Protein AF-A0A815HSE8-F1 (afdb_monomer)

Structure (mmCIF, N/CA/C/O backbone):
data_AF-A0A815HSE8-F1
#
_entry.id   AF-A0A815HSE8-F1
#
loop_
_atom_site.group_PDB
_atom_site.id
_atom_site.type_symbol
_atom_site.label_atom_id
_atom_site.label_alt_id
_atom_site.label_comp_id
_atom_site.label_asym_id
_atom_site.label_entity_id
_atom_site.label_seq_id
_atom_site.pdbx_PDB_ins_code
_atom_site.Cartn_x
_atom_site.Cartn_y
_atom_site.Cartn_z
_atom_site.occupancy
_atom_site.B_iso_or_equiv
_atom_site.auth_seq_id
_atom_site.auth_comp_id
_atom_site.auth_asym_id
_atom_site.auth_atom_id
_atom_site.pdbx_PDB_model_num
ATOM 1 N N . MET A 1 1 ? -22.903 -30.577 13.388 1.00 44.47 1 MET A N 1
ATOM 2 C CA . MET A 1 1 ? -21.849 -29.543 13.354 1.00 44.47 1 MET A CA 1
ATOM 3 C C . MET A 1 1 ? -22.149 -28.567 14.474 1.00 44.47 1 MET A C 1
ATOM 5 O O . MET A 1 1 ? -23.191 -27.925 14.421 1.00 44.47 1 MET A O 1
ATOM 9 N N . GLU A 1 2 ? -21.320 -28.517 15.514 1.00 67.19 2 GLU A N 1
ATOM 10 C CA . GLU A 1 2 ? -21.448 -27.490 16.552 1.00 67.19 2 GLU A CA 1
ATOM 11 C C . GLU A 1 2 ? -20.940 -26.155 16.005 1.00 67.19 2 GLU A C 1
ATOM 13 O O . GLU A 1 2 ? -19.871 -26.079 15.402 1.00 67.19 2 GLU A O 1
ATOM 18 N N . LYS A 1 3 ? -21.744 -25.104 16.167 1.00 68.94 3 LYS A N 1
ATOM 19 C CA . LYS A 1 3 ? -21.399 -23.747 15.745 1.00 68.94 3 LYS A CA 1
ATOM 20 C C . LYS A 1 3 ? -20.368 -23.193 16.728 1.00 68.94 3 LYS A C 1
ATOM 22 O O . LYS A 1 3 ? -20.714 -22.908 17.873 1.00 68.94 3 LYS A O 1
ATOM 27 N N . SER A 1 4 ? -19.126 -23.007 16.289 1.00 71.38 4 SER A N 1
ATOM 28 C CA . SER A 1 4 ? -18.169 -22.181 17.025 1.00 71.38 4 SER A CA 1
ATOM 29 C C . SER A 1 4 ? -18.653 -20.731 16.979 1.00 71.38 4 SER A C 1
ATOM 31 O O . SER A 1 4 ? -18.808 -20.161 15.898 1.00 71.38 4 SER A O 1
ATOM 33 N N . MET A 1 5 ? -18.938 -20.147 18.140 1.00 67.75 5 MET A N 1
ATOM 34 C CA . MET A 1 5 ? -19.272 -18.730 18.265 1.00 67.75 5 MET A CA 1
ATOM 35 C C . MET A 1 5 ? -18.094 -18.004 18.903 1.00 67.75 5 MET A C 1
ATOM 37 O O . MET A 1 5 ? -17.683 -18.368 20.005 1.00 67.75 5 MET A O 1
ATOM 41 N N . GLU A 1 6 ? -17.580 -16.973 18.236 1.00 77.50 6 GLU A N 1
ATOM 42 C CA . GLU A 1 6 ? -16.668 -16.019 18.865 1.00 77.50 6 GLU A CA 1
ATOM 43 C C . GLU A 1 6 ? -17.405 -15.302 19.998 1.00 77.50 6 GLU A C 1
ATOM 45 O O . GLU A 1 6 ? -18.499 -14.761 19.818 1.00 77.50 6 GLU A O 1
ATOM 50 N N . ARG A 1 7 ? -16.825 -15.343 21.197 1.00 76.75 7 ARG A N 1
ATOM 51 C CA . ARG A 1 7 ? -17.361 -14.688 22.390 1.00 76.75 7 ARG A CA 1
ATOM 52 C C . ARG A 1 7 ? -16.254 -13.864 23.030 1.00 76.75 7 ARG A C 1
ATOM 54 O O . ARG A 1 7 ? -15.146 -14.360 23.213 1.00 76.75 7 ARG A O 1
ATOM 61 N N . TRP A 1 8 ? -16.574 -12.622 23.376 1.00 78.12 8 TRP A N 1
ATOM 62 C CA . TRP A 1 8 ? -15.703 -11.750 24.159 1.00 78.12 8 TRP A CA 1
ATOM 63 C C . TRP A 1 8 ? -15.833 -12.066 25.649 1.00 78.12 8 TRP A C 1
ATOM 65 O O . TRP A 1 8 ? -16.892 -12.500 26.107 1.00 78.12 8 TRP A O 1
ATOM 75 N N . TRP A 1 9 ? -14.766 -11.832 26.411 1.00 84.50 9 TRP A N 1
ATOM 76 C CA . TRP A 1 9 ? -14.842 -11.861 27.871 1.00 84.50 9 TRP A CA 1
ATOM 77 C C . TRP A 1 9 ? -15.739 -10.725 28.373 1.00 84.50 9 TRP A C 1
ATOM 79 O O . TRP A 1 9 ? -15.701 -9.618 27.841 1.00 84.50 9 TRP A O 1
ATOM 89 N N . GLU A 1 10 ? -16.569 -11.001 29.383 1.00 80.75 10 GLU A N 1
ATOM 90 C CA . GLU A 1 10 ? -17.503 -10.003 29.918 1.00 80.75 10 GLU A CA 1
ATOM 91 C C . GLU A 1 10 ? -16.802 -8.974 30.810 1.00 80.75 10 GLU A C 1
ATOM 93 O O . GLU A 1 10 ? -17.147 -7.799 30.765 1.00 80.75 10 GLU A O 1
ATOM 98 N N . ASN A 1 11 ? -15.827 -9.395 31.612 1.00 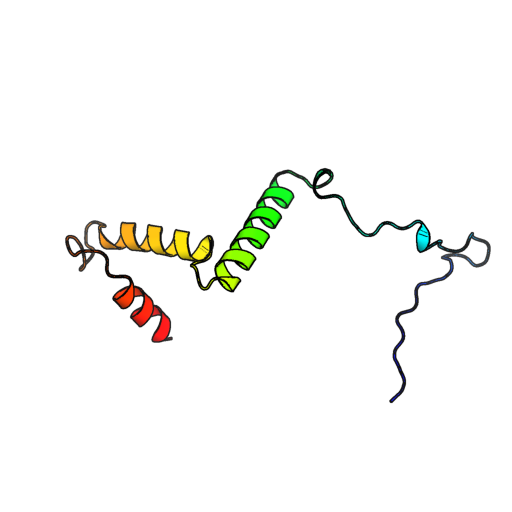84.00 11 ASN A N 1
ATOM 99 C CA . ASN A 1 11 ? -14.997 -8.574 32.493 1.00 84.00 11 ASN A CA 1
ATOM 100 C C . ASN A 1 11 ? -13.708 -9.339 32.840 1.00 84.00 11 ASN A C 1
ATOM 102 O O . ASN A 1 11 ? -13.654 -10.561 32.698 1.00 84.00 11 ASN A O 1
ATOM 106 N N . PHE A 1 12 ? -12.657 -8.623 33.256 1.00 81.56 12 PHE A N 1
ATOM 107 C CA . PHE A 1 12 ? -11.393 -9.254 33.650 1.00 81.56 12 PHE A CA 1
ATOM 108 C C . PHE A 1 12 ? -11.478 -9.833 35.070 1.00 81.56 12 PHE A C 1
ATOM 110 O O . PHE A 1 12 ? -11.104 -10.982 35.294 1.00 81.56 12 PHE A O 1
ATOM 117 N N . LEU A 1 13 ? -12.042 -9.070 36.016 1.00 86.25 13 LEU A N 1
ATOM 118 C CA . LEU A 1 13 ? -12.368 -9.531 37.369 1.00 86.25 13 LEU A CA 1
ATOM 119 C C . LEU A 1 13 ? -13.884 -9.575 37.594 1.00 86.25 13 LEU A C 1
ATOM 121 O O . LEU A 1 13 ? -14.621 -8.725 37.102 1.00 86.25 13 LEU A O 1
ATOM 125 N N . ILE A 1 14 ? -14.344 -10.515 38.427 1.00 84.00 14 ILE A N 1
ATOM 126 C CA . ILE A 1 14 ? -15.773 -10.755 38.724 1.00 84.00 14 ILE A CA 1
ATOM 127 C C . ILE A 1 14 ? -16.487 -9.491 39.240 1.00 84.00 14 ILE A C 1
ATOM 129 O O . ILE A 1 14 ? -17.658 -9.278 38.931 1.00 84.00 14 ILE A O 1
ATOM 133 N N . ASN A 1 15 ? -15.779 -8.636 39.984 1.00 85.75 15 ASN A N 1
ATOM 134 C CA . ASN A 1 15 ? -16.334 -7.432 40.613 1.00 85.75 15 ASN A CA 1
ATOM 135 C C . ASN A 1 15 ? -16.170 -6.150 39.773 1.00 85.75 15 ASN A C 1
ATOM 137 O O . ASN A 1 15 ? -16.520 -5.065 40.237 1.00 85.75 15 ASN A O 1
ATOM 141 N N . GLU A 1 16 ? -15.630 -6.241 38.557 1.00 82.00 16 GLU A N 1
ATOM 142 C CA . GLU A 1 16 ? -15.442 -5.087 37.674 1.00 82.00 16 GLU A CA 1
ATOM 143 C C . GLU A 1 16 ? -16.609 -4.897 36.702 1.00 82.00 16 GLU A C 1
ATOM 145 O O . GLU A 1 16 ? -17.390 -5.810 36.418 1.00 82.00 16 GLU A O 1
ATOM 150 N N . LYS A 1 17 ? -16.721 -3.674 36.168 1.00 82.62 17 LYS A N 1
ATOM 151 C CA . LYS A 1 17 ? -17.737 -3.323 35.170 1.00 82.62 17 LYS A CA 1
ATOM 152 C C . LYS A 1 17 ? -17.569 -4.175 33.911 1.00 82.62 17 LYS A C 1
ATOM 154 O O . LYS A 1 17 ? -16.453 -4.396 33.448 1.00 82.62 17 LYS A O 1
ATOM 159 N N . LYS A 1 18 ? -18.698 -4.586 33.327 1.00 83.94 18 LYS A N 1
ATOM 160 C CA . LYS A 1 18 ? -18.703 -5.330 32.066 1.00 83.94 18 LYS A CA 1
ATOM 161 C C . LYS A 1 18 ? -18.138 -4.491 30.918 1.00 83.94 18 LYS A C 1
ATOM 163 O O . LYS A 1 18 ? -18.395 -3.287 30.838 1.00 83.94 18 LYS A O 1
ATOM 168 N N . ILE A 1 19 ? -17.417 -5.145 30.014 1.00 81.56 19 ILE A N 1
ATOM 169 C CA . ILE A 1 19 ? -16.872 -4.549 28.798 1.00 81.56 19 ILE A CA 1
ATOM 170 C C . ILE A 1 19 ? -18.035 -4.117 27.902 1.00 81.56 19 ILE A C 1
ATOM 172 O O . ILE A 1 19 ? -18.865 -4.920 27.475 1.00 81.56 19 ILE A O 1
ATOM 176 N N . ASN A 1 20 ? -18.094 -2.820 27.605 1.00 79.19 20 ASN A N 1
ATOM 177 C CA . ASN A 1 20 ? -19.088 -2.260 26.699 1.00 79.19 20 ASN A CA 1
ATOM 178 C C . ASN A 1 20 ? -18.551 -2.282 25.266 1.00 79.19 20 ASN A C 1
ATOM 180 O O . ASN A 1 20 ? -17.918 -1.329 24.817 1.00 79.19 20 ASN A O 1
ATOM 184 N N . LEU A 1 21 ? -18.855 -3.354 24.529 1.00 76.50 21 LEU A N 1
ATOM 185 C CA . LEU A 1 21 ? -18.444 -3.511 23.126 1.00 76.50 21 LEU A CA 1
ATOM 186 C C . LEU A 1 21 ? -18.967 -2.385 22.216 1.00 76.50 21 LEU A C 1
ATOM 188 O O . LEU A 1 21 ? -18.346 -2.079 21.210 1.00 76.50 21 LEU A O 1
ATOM 192 N N . LYS A 1 22 ? -20.073 -1.723 22.589 1.00 75.44 22 LYS A N 1
ATOM 193 C CA . LYS A 1 22 ? -20.634 -0.579 21.845 1.00 75.44 22 LYS A CA 1
ATOM 194 C C . LYS A 1 22 ? -19.779 0.690 21.912 1.00 75.44 22 LYS A C 1
ATOM 196 O O . LYS A 1 22 ? -19.953 1.567 21.077 1.00 75.44 22 LYS A O 1
ATOM 201 N 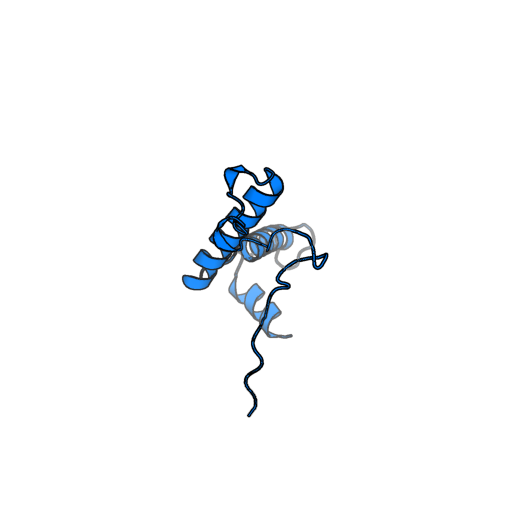N . HIS A 1 23 ? -18.915 0.812 22.920 1.00 73.56 23 HIS A N 1
AT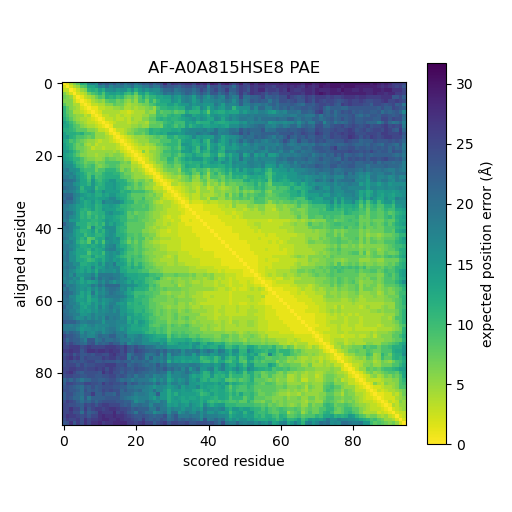OM 202 C CA . HIS A 1 23 ? -18.026 1.967 23.079 1.00 73.56 23 HIS A CA 1
ATOM 203 C C . HIS A 1 23 ? -16.621 1.710 22.534 1.00 73.56 23 HIS A C 1
ATOM 205 O O . HIS A 1 23 ? -15.826 2.640 22.447 1.00 73.56 23 HIS A O 1
ATOM 211 N N . ILE A 1 24 ? -16.299 0.465 22.185 1.00 74.88 24 ILE A N 1
ATOM 212 C CA . ILE A 1 24 ? -15.027 0.140 21.554 1.00 74.88 24 ILE A CA 1
ATOM 213 C C . ILE A 1 24 ? -15.178 0.481 20.075 1.00 74.88 24 ILE A C 1
ATOM 215 O O . ILE A 1 24 ? -15.975 -0.140 19.379 1.00 74.88 24 ILE A O 1
ATOM 219 N N . GLN A 1 25 ? -14.432 1.480 19.610 1.00 73.75 25 GLN A N 1
ATOM 220 C CA . GLN A 1 25 ? -14.275 1.771 18.189 1.00 73.75 25 GLN A CA 1
ATOM 221 C C . GLN A 1 25 ? -13.010 1.050 17.709 1.00 73.75 25 GLN A C 1
ATOM 223 O O . GLN A 1 25 ? -11.907 1.523 17.977 1.00 73.75 25 GLN A O 1
ATOM 228 N N . PRO A 1 26 ? -13.131 -0.133 17.077 1.00 74.25 26 PRO A N 1
ATOM 229 C CA . PRO A 1 26 ? -11.969 -0.841 16.542 1.00 74.25 26 PRO A CA 1
ATOM 230 C C . PRO A 1 26 ? -11.412 -0.154 15.286 1.00 74.25 26 PRO A C 1
ATOM 232 O O . PRO A 1 26 ? -10.284 -0.419 14.878 1.00 74.25 26 PRO A O 1
ATOM 235 N N . GLU A 1 27 ? -12.216 0.709 14.670 1.00 78.00 27 GLU A N 1
ATOM 236 C CA . GLU A 1 27 ? -11.873 1.484 13.490 1.00 78.00 27 GLU A CA 1
ATOM 237 C C . GLU A 1 27 ? -10.949 2.635 13.892 1.00 78.00 27 GLU A C 1
ATOM 239 O O . GLU A 1 27 ? -11.295 3.463 14.733 1.00 78.00 27 GLU A O 1
ATOM 244 N N . LYS A 1 28 ? -9.763 2.683 13.285 1.00 75.50 28 LYS A N 1
ATOM 245 C CA . LYS A 1 28 ? -8.898 3.862 13.339 1.00 75.50 28 LYS A CA 1
ATOM 246 C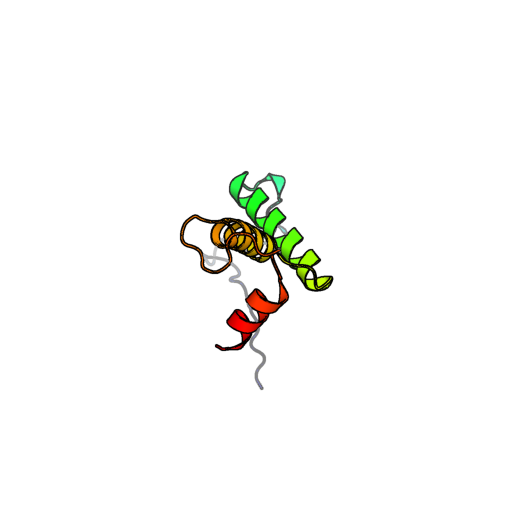 C . LYS A 1 28 ? -9.226 4.753 12.151 1.00 75.50 28 LYS A C 1
ATOM 248 O O . LYS A 1 28 ? -9.314 4.248 11.029 1.00 75.50 28 LYS A O 1
ATOM 253 N N . SER A 1 29 ? -9.390 6.056 12.384 1.00 80.62 29 SER A N 1
ATOM 254 C CA . SER A 1 29 ? -9.513 7.003 11.278 1.00 80.62 29 SER A CA 1
ATOM 255 C C . SER A 1 29 ? -8.210 7.022 10.484 1.00 80.62 29 SER A C 1
ATOM 257 O O . SER A 1 29 ? -7.127 6.911 11.057 1.00 80.62 29 SER A O 1
ATOM 259 N N . MET A 1 30 ? -8.297 7.196 9.163 1.00 79.50 30 MET A N 1
ATOM 260 C CA . MET A 1 30 ? -7.110 7.368 8.317 1.00 79.50 30 MET A CA 1
ATOM 261 C C . MET A 1 30 ? -6.263 8.562 8.787 1.00 79.50 30 MET A C 1
ATOM 263 O O . MET A 1 30 ? -5.040 8.528 8.701 1.00 79.50 30 MET A O 1
ATOM 267 N N . GLU A 1 31 ? -6.913 9.598 9.319 1.00 81.69 31 GLU A N 1
ATOM 268 C CA . GLU A 1 31 ? -6.280 10.822 9.823 1.00 81.69 31 GLU A CA 1
ATOM 269 C C . GLU A 1 31 ? -5.413 10.581 11.067 1.00 81.69 31 GLU A C 1
ATOM 271 O O . GLU A 1 31 ? -4.441 11.303 11.278 1.00 81.69 31 GLU A O 1
ATOM 276 N N . ASP A 1 32 ? -5.722 9.536 11.843 1.00 85.19 32 ASP A N 1
ATOM 277 C CA . ASP A 1 32 ? -4.975 9.154 13.048 1.00 85.19 32 ASP A CA 1
ATOM 278 C C . ASP A 1 32 ? -3.748 8.283 12.730 1.00 85.19 32 ASP A C 1
ATOM 280 O O . ASP A 1 32 ? -2.947 7.976 13.618 1.00 85.19 32 ASP A O 1
ATOM 284 N N . LEU A 1 33 ? -3.614 7.836 11.477 1.00 85.94 33 LEU A N 1
ATOM 285 C CA . LEU A 1 33 ? -2.474 7.050 11.016 1.00 85.94 33 LEU A CA 1
ATOM 286 C C . LEU A 1 33 ? -1.289 7.958 10.695 1.00 85.94 33 LEU A C 1
ATOM 288 O O . LEU A 1 33 ? -1.445 9.113 10.295 1.00 85.94 33 LEU A O 1
ATOM 292 N N . ASN A 1 34 ? -0.078 7.426 10.845 1.00 89.69 34 ASN A N 1
ATOM 293 C CA . ASN A 1 34 ? 1.113 8.175 10.465 1.00 89.69 34 ASN A CA 1
ATOM 294 C C . ASN A 1 34 ? 1.190 8.338 8.928 1.00 89.69 34 ASN A C 1
ATOM 296 O O . ASN A 1 34 ? 0.547 7.612 8.166 1.00 89.69 34 ASN A O 1
ATOM 300 N N . GLN A 1 35 ? 1.986 9.298 8.447 1.00 90.31 35 GLN A N 1
ATOM 301 C CA . GLN A 1 35 ? 2.073 9.588 7.007 1.00 90.31 35 GLN A CA 1
ATOM 302 C C . GLN A 1 35 ? 2.538 8.382 6.170 1.00 90.31 35 GLN A C 1
ATOM 304 O O . GLN A 1 35 ? 2.120 8.230 5.024 1.00 90.31 35 GLN A O 1
ATOM 309 N N . GLU A 1 36 ? 3.386 7.516 6.726 1.00 91.12 36 GLU A N 1
ATOM 310 C CA . GLU A 1 36 ? 3.885 6.318 6.044 1.00 91.12 36 GLU A CA 1
ATOM 311 C C . GLU A 1 36 ? 2.779 5.264 5.860 1.00 91.12 36 GLU A C 1
ATOM 313 O O . GLU A 1 36 ? 2.593 4.719 4.770 1.00 91.12 36 GLU A O 1
ATOM 318 N N . GLU A 1 37 ? 1.993 5.019 6.906 1.00 88.50 37 GLU A N 1
ATOM 319 C CA . GLU A 1 37 ? 0.832 4.131 6.905 1.00 88.50 37 GLU A CA 1
ATOM 320 C C . GLU A 1 37 ? -0.234 4.633 5.932 1.00 88.50 37 GLU A C 1
ATOM 322 O O . GLU A 1 37 ? -0.748 3.848 5.132 1.00 88.50 37 GLU A O 1
ATOM 327 N N . GLN A 1 38 ? -0.512 5.940 5.936 1.00 92.31 38 GLN A N 1
ATOM 328 C CA . GLN A 1 38 ? -1.424 6.562 4.976 1.00 92.31 38 GLN A CA 1
ATOM 329 C C . GLN A 1 38 ? -0.952 6.321 3.539 1.00 92.31 38 GLN A C 1
ATOM 331 O O . GLN A 1 38 ? -1.724 5.818 2.719 1.00 92.31 38 GLN A O 1
ATOM 336 N N . MET A 1 39 ? 0.319 6.607 3.225 1.00 92.12 39 MET A N 1
ATOM 337 C CA . MET A 1 39 ? 0.878 6.362 1.888 1.00 92.12 39 MET A CA 1
ATOM 338 C C . MET A 1 39 ? 0.733 4.900 1.465 1.00 92.12 39 MET A C 1
ATOM 340 O O . MET A 1 39 ? 0.343 4.621 0.330 1.00 92.12 39 MET A O 1
ATOM 344 N N . LYS A 1 40 ? 0.987 3.961 2.379 1.00 91.69 40 LYS A N 1
ATOM 345 C CA . LYS A 1 40 ? 0.858 2.530 2.103 1.00 91.69 40 LYS A CA 1
ATOM 346 C C . LYS A 1 40 ? -0.585 2.119 1.813 1.00 91.69 40 LYS A C 1
ATOM 348 O O . LYS A 1 40 ? -0.819 1.346 0.884 1.00 91.69 40 LYS A O 1
ATOM 353 N N . ILE A 1 41 ? -1.559 2.638 2.562 1.00 91.25 41 ILE A N 1
ATOM 354 C CA . ILE A 1 41 ? -2.978 2.356 2.298 1.00 91.25 41 ILE A CA 1
ATOM 355 C C . ILE A 1 41 ? -3.402 2.977 0.966 1.00 91.25 41 ILE A C 1
ATOM 357 O O . ILE A 1 41 ? -4.070 2.313 0.175 1.00 91.25 41 ILE A O 1
ATOM 361 N N . HIS A 1 42 ? -2.975 4.206 0.671 1.00 90.88 42 HIS A N 1
ATOM 362 C CA . HIS A 1 42 ? -3.228 4.842 -0.621 1.00 90.88 42 HIS A CA 1
ATOM 363 C C . HIS A 1 42 ? -2.663 4.025 -1.789 1.00 90.88 42 HIS A C 1
ATOM 365 O O . HIS A 1 42 ? -3.371 3.809 -2.775 1.00 90.88 42 HIS A O 1
ATOM 371 N N . GLN A 1 43 ? -1.433 3.518 -1.663 1.00 92.25 43 GLN A N 1
ATOM 372 C CA . GLN A 1 43 ? -0.830 2.624 -2.651 1.00 92.25 43 GLN A CA 1
ATOM 373 C C . GLN A 1 43 ? -1.664 1.347 -2.819 1.00 92.25 43 GLN A C 1
ATOM 375 O O . GLN A 1 43 ? -2.018 0.983 -3.937 1.00 92.25 43 GLN A O 1
ATOM 380 N N . MET A 1 44 ? -2.056 0.706 -1.716 1.00 92.00 44 MET A N 1
ATOM 381 C CA . MET A 1 44 ? -2.864 -0.515 -1.755 1.00 92.00 44 MET A CA 1
ATOM 382 C C . MET A 1 44 ? -4.233 -0.288 -2.412 1.00 92.00 44 MET A C 1
ATOM 384 O O . MET A 1 44 ? -4.673 -1.100 -3.225 1.00 92.00 44 MET A O 1
ATOM 388 N N . MET A 1 45 ? -4.897 0.831 -2.107 1.00 92.81 45 MET A N 1
ATOM 389 C CA . MET A 1 45 ? -6.162 1.214 -2.737 1.00 92.81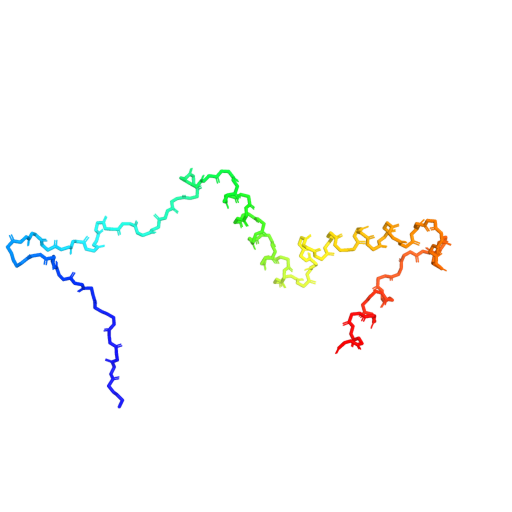 45 MET A CA 1
ATOM 390 C C . MET A 1 45 ? -6.004 1.462 -4.241 1.00 92.81 45 MET A C 1
ATOM 392 O O . MET A 1 45 ? -6.876 1.078 -5.027 1.00 92.81 45 MET A O 1
ATOM 396 N N . TYR A 1 46 ? -4.906 2.103 -4.651 1.00 92.94 46 TYR A N 1
ATOM 397 C CA . TYR A 1 46 ? -4.587 2.311 -6.060 1.00 92.94 46 TYR A CA 1
ATOM 398 C C . TYR A 1 46 ? -4.362 0.972 -6.771 1.00 92.94 46 TYR A C 1
ATOM 400 O O . TYR A 1 46 ? -5.014 0.708 -7.781 1.00 92.94 46 TYR A O 1
ATOM 408 N N . ASP A 1 47 ? -3.534 0.096 -6.205 1.00 93.88 47 ASP A N 1
ATOM 409 C CA . ASP A 1 47 ? -3.207 -1.209 -6.782 1.00 93.88 47 ASP A CA 1
ATOM 410 C C . ASP A 1 47 ? -4.444 -2.108 -6.893 1.00 93.88 47 ASP A C 1
ATOM 412 O O . ASP A 1 47 ? -4.663 -2.747 -7.924 1.00 93.88 47 ASP A O 1
ATOM 416 N N . GLN A 1 48 ? -5.314 -2.107 -5.878 1.00 92.31 48 GLN A N 1
ATOM 417 C CA . GLN A 1 48 ? -6.578 -2.843 -5.920 1.00 92.31 48 GLN A CA 1
ATOM 418 C C . GLN A 1 48 ? -7.484 -2.346 -7.055 1.00 92.31 48 GLN A C 1
ATOM 420 O O . GLN A 1 48 ? -8.111 -3.154 -7.745 1.00 92.31 48 GLN A O 1
ATOM 425 N N . ARG A 1 49 ? -7.533 -1.027 -7.285 1.00 93.12 49 ARG A N 1
ATOM 426 C CA . ARG A 1 49 ? -8.297 -0.431 -8.387 1.00 93.12 49 ARG A CA 1
ATOM 427 C C . ARG A 1 49 ? -7.694 -0.777 -9.748 1.00 93.12 49 ARG A C 1
ATOM 429 O O . ARG A 1 49 ? -8.443 -1.172 -10.635 1.00 93.12 49 ARG A O 1
ATOM 436 N N . GLN A 1 50 ? -6.375 -0.659 -9.912 1.00 91.75 50 GLN A N 1
ATOM 437 C CA . GLN A 1 50 ? -5.683 -1.023 -11.157 1.00 91.75 50 GLN A CA 1
ATOM 438 C C . GLN A 1 50 ? -5.923 -2.494 -11.502 1.00 91.75 50 GLN A C 1
ATOM 440 O O . GLN A 1 50 ? -6.359 -2.804 -12.609 1.00 91.75 50 GLN A O 1
ATOM 445 N N . LYS A 1 51 ? -5.773 -3.387 -10.516 1.00 90.81 51 LYS A N 1
ATOM 446 C CA . LYS A 1 51 ? -6.020 -4.822 -10.679 1.00 90.81 51 LYS A CA 1
ATOM 447 C C . LYS A 1 51 ? -7.457 -5.124 -11.104 1.00 90.81 51 LYS A C 1
ATOM 449 O O . LYS A 1 51 ? -7.665 -5.971 -11.967 1.00 90.81 51 LYS A O 1
ATOM 454 N N . ALA A 1 52 ? -8.445 -4.431 -10.535 1.00 90.25 52 ALA A N 1
ATOM 455 C CA . ALA A 1 52 ? -9.844 -4.587 -10.937 1.00 90.25 52 ALA A CA 1
ATOM 456 C C . ALA A 1 52 ? -10.102 -4.135 -12.387 1.00 90.25 52 ALA A C 1
ATOM 458 O O . ALA A 1 52 ? -10.979 -4.679 -13.052 1.00 90.25 52 ALA A O 1
ATOM 459 N N . LEU A 1 53 ? -9.325 -3.167 -12.879 1.00 91.81 53 LEU A N 1
ATOM 460 C CA . LEU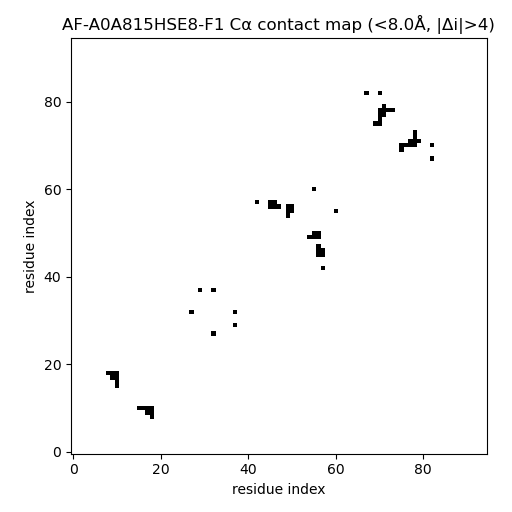 A 1 53 ? -9.376 -2.671 -14.256 1.00 91.81 53 LEU A CA 1
ATOM 461 C C . LEU A 1 53 ? -8.483 -3.467 -15.225 1.00 91.81 53 LEU A C 1
ATOM 463 O O . LEU A 1 53 ? -8.476 -3.167 -16.416 1.00 91.81 53 LEU A O 1
ATOM 467 N N . GLY A 1 54 ? -7.727 -4.458 -14.741 1.00 87.12 54 GLY A N 1
ATOM 468 C CA . GLY A 1 54 ? -6.748 -5.192 -15.550 1.00 87.12 54 GLY A CA 1
ATOM 469 C C . GLY A 1 54 ? -5.542 -4.350 -15.984 1.00 87.12 54 GLY A C 1
ATOM 470 O O . GLY A 1 54 ? -4.872 -4.700 -16.952 1.00 87.12 54 GLY A O 1
ATOM 471 N N . LEU A 1 55 ? -5.287 -3.235 -15.298 1.00 88.69 55 LEU A N 1
ATOM 472 C CA . LEU A 1 55 ? -4.147 -2.350 -15.523 1.00 88.69 55 LEU A CA 1
ATOM 473 C C . LEU A 1 55 ? -2.973 -2.731 -14.600 1.00 88.69 55 LEU A C 1
ATOM 475 O O . LEU A 1 55 ? -3.209 -3.313 -13.535 1.00 88.69 55 LEU A O 1
ATOM 479 N N . PRO A 1 56 ? -1.723 -2.402 -14.977 1.00 86.38 56 PRO A N 1
ATOM 480 C CA . PRO A 1 56 ? -0.549 -2.736 -14.177 1.00 86.38 56 PRO A CA 1
ATOM 481 C C . PRO A 1 56 ? -0.556 -2.011 -12.825 1.00 86.38 56 PRO A C 1
ATOM 483 O O . PRO A 1 56 ? -0.857 -0.815 -12.745 1.00 86.38 56 PRO A O 1
ATOM 486 N N . THR A 1 57 ? -0.198 -2.731 -11.760 1.00 91.00 57 THR A N 1
ATOM 487 C CA . THR A 1 57 ? -0.059 -2.161 -10.407 1.00 91.00 57 THR A CA 1
ATOM 488 C C . THR A 1 57 ? 1.155 -1.235 -10.296 1.00 91.00 57 THR A C 1
ATOM 490 O O . THR A 1 57 ? 2.024 -1.212 -11.168 1.00 91.00 57 THR A O 1
ATOM 493 N N . SER A 1 58 ? 1.262 -0.491 -9.193 1.00 88.12 58 SER A N 1
ATOM 494 C CA . SER A 1 58 ? 2.410 0.386 -8.917 1.00 88.12 58 SER A CA 1
ATOM 495 C C . SER A 1 58 ? 3.746 -0.362 -8.957 1.00 88.12 58 SER A C 1
ATOM 497 O O . SER A 1 58 ? 4.761 0.198 -9.365 1.00 88.12 58 SER A O 1
ATOM 499 N N . GLU A 1 59 ? 3.771 -1.623 -8.518 1.00 86.00 59 GLU A N 1
ATOM 500 C CA . GLU A 1 59 ? 4.970 -2.462 -8.588 1.00 86.00 59 GLU A CA 1
ATOM 501 C C . GLU A 1 59 ? 5.275 -2.883 -10.022 1.00 86.00 59 GLU A C 1
ATOM 503 O O . GLU A 1 59 ? 6.410 -2.740 -10.465 1.00 86.00 59 GLU A O 1
ATOM 508 N N . GLU A 1 60 ? 4.272 -3.339 -10.775 1.00 86.06 60 GLU A N 1
ATOM 509 C CA . GLU A 1 60 ? 4.450 -3.739 -12.175 1.00 86.06 60 GLU A CA 1
ATOM 510 C C . GLU A 1 60 ? 4.933 -2.569 -13.041 1.00 86.06 60 GLU A C 1
ATOM 512 O O . GLU A 1 60 ? 5.838 -2.749 -13.850 1.00 86.06 60 GLU A O 1
ATOM 517 N N . GLN A 1 61 ? 4.429 -1.357 -12.801 1.00 87.38 61 GLN A N 1
ATOM 518 C CA . GLN A 1 61 ? 4.918 -0.139 -13.455 1.00 87.38 61 GLN A CA 1
ATOM 519 C C . GLN A 1 61 ? 6.398 0.130 -13.133 1.00 87.38 61 GLN A C 1
ATOM 521 O O . GLN A 1 61 ? 7.190 0.396 -14.035 1.00 87.38 61 GLN A O 1
ATOM 526 N N . LYS A 1 62 ? 6.808 -0.007 -11.862 1.00 88.69 62 LYS A N 1
ATOM 527 C CA . LYS A 1 62 ? 8.225 0.124 -11.471 1.00 88.69 62 LYS A CA 1
ATOM 528 C C . LYS A 1 62 ? 9.097 -0.926 -12.153 1.00 88.69 62 LYS A C 1
ATOM 530 O O . LYS A 1 62 ? 10.189 -0.600 -12.615 1.00 88.69 62 LYS A O 1
ATOM 535 N N . TYR A 1 63 ? 8.631 -2.172 -12.225 1.00 86.75 63 TYR A N 1
ATOM 536 C CA . TYR A 1 63 ? 9.339 -3.230 -12.940 1.00 86.75 63 TYR A CA 1
ATOM 537 C C . TYR A 1 63 ? 9.482 -2.903 -14.424 1.00 86.75 63 TYR A C 1
ATOM 539 O O . TYR A 1 63 ? 10.577 -3.046 -14.959 1.00 86.75 63 TYR A O 1
ATOM 54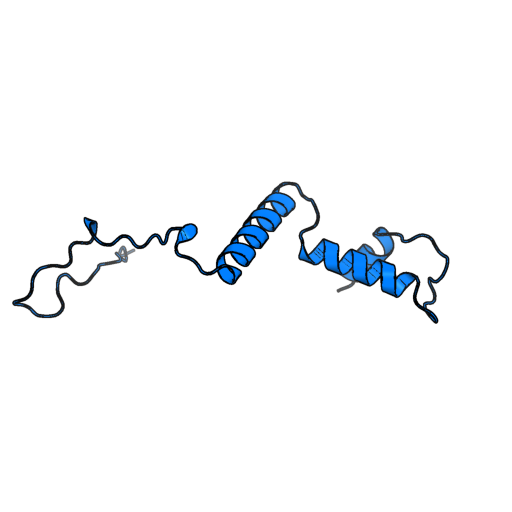7 N N . GLU A 1 64 ? 8.427 -2.416 -15.081 1.00 86.81 64 GLU A N 1
ATOM 548 C CA . GLU A 1 64 ? 8.500 -1.982 -16.478 1.00 86.81 64 GLU A CA 1
ATOM 549 C C . GLU A 1 64 ? 9.522 -0.862 -16.686 1.00 86.81 64 GLU A C 1
ATOM 551 O O . GLU A 1 64 ? 10.270 -0.891 -17.662 1.00 86.81 64 GLU A O 1
ATOM 556 N N . ASP A 1 65 ? 9.592 0.111 -15.781 1.00 88.62 65 ASP A N 1
ATOM 557 C CA . ASP A 1 65 ? 10.545 1.215 -15.887 1.00 88.62 65 ASP A CA 1
ATOM 558 C C . ASP A 1 65 ? 11.991 0.751 -15.695 1.00 88.62 65 ASP A C 1
ATOM 560 O O . ASP A 1 65 ? 12.871 1.131 -16.473 1.00 88.62 65 ASP A O 1
ATOM 564 N N . ILE A 1 66 ? 12.238 -0.131 -14.723 1.00 88.81 66 ILE A N 1
ATOM 565 C CA . ILE A 1 66 ? 13.547 -0.774 -14.538 1.00 88.81 66 ILE A CA 1
ATOM 566 C C . ILE A 1 66 ? 13.911 -1.589 -15.782 1.00 88.81 66 ILE A C 1
ATOM 568 O O . ILE A 1 66 ? 15.039 -1.509 -16.266 1.00 88.81 66 ILE A O 1
ATOM 572 N N . MET A 1 67 ? 12.957 -2.334 -16.343 1.00 85.06 67 MET A N 1
ATOM 573 C CA . MET A 1 67 ? 13.168 -3.144 -17.540 1.00 85.06 67 MET A CA 1
ATOM 574 C C . MET A 1 67 ? 13.522 -2.266 -18.745 1.00 85.06 67 MET A C 1
ATOM 576 O O . MET A 1 67 ? 14.470 -2.571 -19.460 1.00 85.06 67 MET A O 1
ATOM 580 N N . LYS A 1 68 ? 12.823 -1.141 -18.948 1.00 86.38 68 LYS A N 1
ATOM 581 C CA . LYS A 1 68 ? 13.132 -0.159 -20.005 1.00 86.38 68 LYS A CA 1
ATOM 582 C C . LYS A 1 68 ? 14.521 0.455 -19.834 1.00 86.38 68 LYS A C 1
ATOM 584 O O . LYS A 1 68 ? 15.214 0.690 -20.827 1.00 86.38 68 LYS A O 1
ATOM 589 N N . GLN A 1 69 ? 14.937 0.722 -18.597 1.00 87.31 69 GLN A N 1
ATOM 590 C CA . GLN A 1 69 ? 16.283 1.218 -18.305 1.00 87.31 69 GLN A CA 1
ATOM 591 C C . GLN A 1 69 ? 17.342 0.152 -18.608 1.00 87.31 69 GLN A C 1
ATOM 593 O O . GLN A 1 69 ? 18.298 0.430 -19.329 1.00 87.31 69 GLN A O 1
ATOM 598 N N . ALA A 1 70 ? 17.141 -1.081 -18.135 1.00 86.69 70 ALA A N 1
ATOM 599 C CA . ALA A 1 70 ? 18.043 -2.205 -18.378 1.00 86.69 70 ALA A CA 1
ATOM 600 C C . ALA A 1 70 ? 18.133 -2.574 -19.868 1.00 86.69 70 ALA A C 1
ATOM 602 O O . ALA A 1 70 ? 19.214 -2.876 -20.367 1.00 86.69 70 ALA A O 1
ATOM 603 N N . TRP A 1 71 ? 17.022 -2.474 -20.602 1.00 86.00 71 TRP A N 1
ATOM 604 C CA . TRP A 1 71 ? 16.958 -2.701 -22.046 1.00 86.00 71 TRP A CA 1
ATOM 605 C C . TRP A 1 71 ? 17.945 -1.811 -22.807 1.00 86.00 71 TRP A C 1
ATOM 607 O O . TRP A 1 71 ? 18.642 -2.281 -23.706 1.00 86.00 71 TRP A O 1
ATOM 617 N N . ASN A 1 72 ? 18.050 -0.543 -22.399 1.00 84.56 72 ASN A N 1
ATOM 618 C CA . ASN A 1 72 ? 18.900 0.465 -23.031 1.00 84.56 72 ASN A CA 1
ATOM 619 C C . ASN A 1 72 ? 20.290 0.610 -22.389 1.00 84.56 72 ASN A C 1
ATOM 621 O O . ASN A 1 72 ? 21.096 1.417 -22.861 1.00 84.56 72 ASN A O 1
ATOM 625 N N . ALA A 1 73 ? 20.585 -0.152 -21.333 1.00 86.62 73 ALA A N 1
ATOM 626 C CA . ALA A 1 73 ? 21.874 -0.108 -20.661 1.00 86.62 73 ALA A CA 1
ATOM 627 C C . ALA A 1 73 ? 23.025 -0.571 -21.575 1.00 86.62 73 ALA A C 1
ATOM 629 O O . ALA A 1 73 ? 22.859 -1.318 -22.543 1.00 86.62 73 ALA A O 1
ATOM 630 N N . GLU A 1 74 ? 24.231 -0.097 -21.277 1.00 77.88 74 GLU A N 1
ATOM 631 C CA . GLU A 1 74 ? 25.432 -0.422 -22.037 1.00 77.88 74 GLU A CA 1
ATOM 632 C C . GLU A 1 74 ? 25.841 -1.890 -21.835 1.00 77.88 74 GLU A C 1
ATOM 634 O O . GLU A 1 74 ? 25.947 -2.359 -20.707 1.00 77.88 74 GLU A O 1
ATOM 639 N N . GLY A 1 75 ? 26.018 -2.633 -22.934 1.00 79.75 75 GLY A N 1
ATOM 640 C CA . GLY A 1 75 ? 26.235 -4.087 -22.905 1.00 79.75 75 GLY A CA 1
ATOM 641 C C . GLY A 1 75 ? 24.953 -4.930 -22.952 1.00 79.75 75 GLY A C 1
ATOM 642 O O . GLY A 1 75 ? 25.047 -6.151 -23.058 1.00 79.75 75 GLY A O 1
ATOM 643 N N . SER A 1 76 ? 23.765 -4.309 -22.936 1.00 80.69 76 SER A N 1
ATOM 644 C CA . SER A 1 76 ? 22.503 -5.016 -23.179 1.00 80.69 76 SER A CA 1
ATOM 645 C C . SER A 1 76 ? 22.436 -5.514 -24.631 1.00 80.69 76 SER A C 1
ATOM 647 O O . SER A 1 76 ? 22.640 -4.715 -25.553 1.00 80.69 76 SER A O 1
ATOM 649 N N . PRO A 1 77 ? 22.087 -6.793 -24.872 1.00 81.94 77 PRO A N 1
ATOM 650 C CA . PRO A 1 77 ? 21.901 -7.327 -26.223 1.00 81.94 77 PRO A CA 1
ATOM 651 C C . PRO A 1 77 ? 20.710 -6.687 -26.955 1.00 81.94 77 PRO A C 1
ATOM 653 O O . PRO A 1 77 ? 20.577 -6.852 -28.165 1.00 81.94 77 PRO A O 1
ATOM 656 N N . PHE A 1 78 ? 19.868 -5.938 -26.236 1.00 81.19 78 PHE A N 1
ATOM 657 C CA . PHE A 1 78 ? 18.690 -5.255 -26.764 1.00 81.19 78 PHE A CA 1
ATOM 658 C C . PHE A 1 78 ? 18.889 -3.743 -26.974 1.00 81.19 78 PHE A C 1
ATOM 660 O O . PHE A 1 78 ? 17.966 -3.039 -27.393 1.00 81.19 78 PHE A O 1
ATOM 667 N N . LYS A 1 79 ? 20.095 -3.217 -26.708 1.00 79.56 79 LYS A N 1
ATOM 668 C CA . LYS A 1 79 ? 20.404 -1.784 -26.822 1.00 79.56 79 LYS A CA 1
ATOM 669 C C . LYS A 1 79 ? 20.098 -1.269 -28.235 1.00 79.56 79 LYS A C 1
ATOM 671 O O . LYS A 1 79 ? 20.673 -1.734 -29.215 1.00 79.56 79 LYS A O 1
ATOM 676 N N . GLY A 1 80 ? 19.219 -0.269 -28.328 1.00 76.56 80 GLY A N 1
ATOM 677 C CA . GLY A 1 80 ? 18.818 0.361 -29.594 1.00 76.56 80 GLY A CA 1
ATOM 678 C C . GLY A 1 80 ? 17.609 -0.278 -30.287 1.00 76.56 80 GLY A C 1
ATOM 679 O O . GLY A 1 80 ? 17.131 0.270 -31.279 1.00 76.56 80 GLY A O 1
ATOM 680 N N . GLN A 1 81 ? 17.078 -1.389 -29.770 1.00 80.94 81 GLN A N 1
ATOM 681 C CA . GLN A 1 81 ? 15.782 -1.918 -30.201 1.00 80.94 81 GLN A CA 1
ATOM 682 C C . GLN A 1 81 ? 14.643 -1.212 -29.447 1.00 80.94 81 GLN A C 1
ATOM 684 O O . GLN A 1 81 ? 14.830 -0.837 -28.287 1.00 80.94 81 GLN A O 1
ATOM 689 N N . PRO A 1 82 ? 13.461 -1.019 -30.061 1.00 80.62 82 PRO A N 1
ATOM 690 C CA . PRO A 1 82 ? 12.303 -0.505 -29.339 1.00 80.62 82 PRO A CA 1
ATOM 691 C C . PRO A 1 82 ? 11.911 -1.480 -28.222 1.00 80.62 82 PRO A C 1
ATOM 693 O O . PRO A 1 82 ? 11.934 -2.693 -28.418 1.00 80.62 82 PRO A O 1
ATOM 696 N N . TYR A 1 83 ? 11.556 -0.945 -27.052 1.00 80.94 83 TYR A N 1
ATOM 697 C CA . TYR A 1 83 ? 11.074 -1.755 -25.934 1.00 80.94 83 TYR A CA 1
ATOM 698 C C . TYR A 1 83 ? 9.776 -2.469 -26.328 1.00 80.94 83 TYR A C 1
ATOM 700 O O . TYR A 1 83 ? 8.780 -1.807 -26.627 1.00 80.94 83 TYR A O 1
ATOM 708 N N . ASP A 1 84 ? 9.788 -3.803 -26.307 1.00 80.88 84 ASP A N 1
ATOM 709 C CA . ASP A 1 84 ? 8.609 -4.635 -26.558 1.00 80.88 84 ASP A CA 1
ATOM 710 C C . ASP A 1 84 ? 8.146 -5.318 -25.254 1.00 80.88 84 ASP A C 1
ATOM 712 O O . ASP A 1 84 ? 8.812 -6.238 -24.761 1.00 80.88 84 ASP A O 1
ATOM 716 N N . PRO A 1 85 ? 6.989 -4.913 -24.694 1.00 77.50 85 PRO A N 1
ATOM 717 C CA . PRO A 1 85 ? 6.421 -5.521 -23.491 1.00 77.50 85 PRO A CA 1
ATOM 718 C C . PRO A 1 85 ? 6.139 -7.025 -23.636 1.00 77.50 85 PRO A C 1
ATOM 720 O O . PRO A 1 85 ? 6.141 -7.755 -22.644 1.00 77.50 85 PRO A O 1
ATOM 723 N N . SER A 1 86 ? 5.907 -7.516 -24.857 1.00 80.62 86 SER A N 1
ATOM 724 C CA . SER A 1 86 ? 5.546 -8.915 -25.123 1.00 80.62 86 SER A CA 1
ATOM 725 C C . SER A 1 86 ? 6.705 -9.867 -24.826 1.00 80.62 86 SER A C 1
ATOM 727 O O . SER A 1 86 ? 6.499 -10.962 -24.299 1.00 80.62 86 SER A O 1
ATOM 729 N N . ILE A 1 87 ? 7.938 -9.429 -25.105 1.00 78.50 87 ILE A N 1
ATOM 730 C CA . ILE A 1 87 ? 9.162 -10.187 -24.820 1.00 78.50 87 ILE A CA 1
ATOM 731 C C . ILE A 1 87 ? 9.317 -10.351 -23.305 1.00 78.50 87 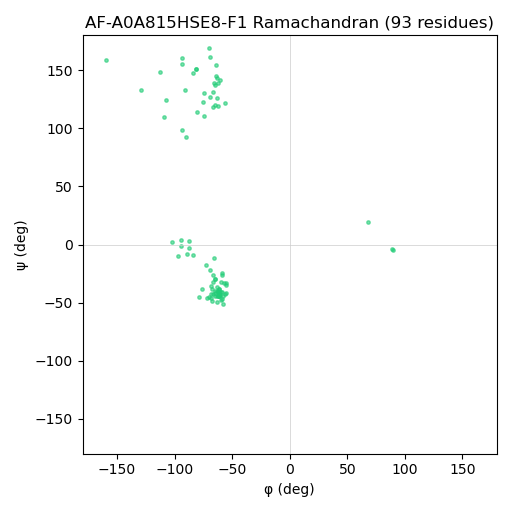ILE A C 1
ATOM 733 O O . ILE A 1 87 ? 9.541 -11.458 -22.818 1.00 78.50 87 ILE A O 1
ATOM 737 N N . VAL A 1 88 ? 9.083 -9.282 -22.544 1.00 75.94 88 VAL A N 1
ATOM 738 C CA . VAL A 1 88 ? 9.126 -9.292 -21.073 1.00 75.94 88 VAL A CA 1
ATOM 739 C C . VAL A 1 88 ? 8.079 -10.248 -20.492 1.00 75.94 88 VAL A C 1
ATOM 741 O O . VAL A 1 88 ? 8.381 -11.058 -19.616 1.00 75.94 88 VAL A O 1
ATOM 744 N N . GLN A 1 89 ? 6.853 -10.214 -21.020 1.00 76.19 89 GLN A N 1
ATOM 745 C CA . GLN A 1 89 ? 5.778 -11.107 -20.580 1.00 76.19 89 GLN A CA 1
ATOM 746 C C . GLN A 1 89 ? 6.054 -12.578 -20.914 1.00 76.19 89 GLN A C 1
ATOM 748 O O . GLN A 1 89 ? 5.638 -13.458 -20.159 1.00 76.19 89 GLN A O 1
ATOM 753 N N . SER A 1 90 ? 6.745 -12.857 -22.024 1.00 75.38 90 SER A N 1
ATOM 754 C CA . SER A 1 90 ? 7.124 -14.223 -22.400 1.00 75.38 90 SER A CA 1
ATOM 755 C C . SER A 1 90 ? 8.146 -14.830 -21.435 1.00 75.38 90 SER A C 1
ATOM 757 O O . SER A 1 90 ? 7.985 -15.983 -21.047 1.00 75.38 90 SER A O 1
ATOM 759 N N . ILE A 1 91 ? 9.105 -14.028 -20.955 1.00 70.12 91 ILE A N 1
ATOM 760 C CA . ILE A 1 91 ? 10.087 -14.433 -19.937 1.00 70.12 91 ILE A CA 1
ATOM 761 C C . ILE A 1 91 ? 9.386 -14.725 -18.599 1.00 70.12 91 ILE A C 1
ATOM 763 O O . ILE A 1 91 ? 9.688 -15.717 -17.945 1.00 70.12 91 ILE A O 1
ATOM 767 N N . ARG A 1 92 ? 8.388 -13.914 -18.212 1.00 66.12 92 ARG A N 1
ATOM 768 C CA . ARG A 1 92 ? 7.594 -14.126 -16.983 1.00 66.12 92 ARG A CA 1
ATOM 769 C C . ARG A 1 92 ? 6.748 -15.409 -17.013 1.00 66.12 92 ARG A C 1
ATOM 771 O O . ARG A 1 92 ? 6.447 -15.955 -15.962 1.00 66.12 92 ARG A O 1
ATOM 778 N N . LYS A 1 93 ? 6.304 -15.860 -18.192 1.00 60.62 93 LYS A N 1
ATOM 779 C CA . LYS A 1 93 ? 5.445 -17.054 -18.352 1.00 60.62 93 LYS A CA 1
ATOM 780 C C . LYS A 1 93 ? 6.223 -18.363 -18.513 1.00 60.62 93 LYS A C 1
ATOM 782 O O . LYS A 1 93 ? 5.593 -19.414 -18.571 1.00 60.62 93 LYS A O 1
ATOM 787 N N . SER A 1 94 ? 7.546 -18.299 -18.662 1.00 57.38 94 SER A N 1
ATOM 788 C CA . SER A 1 94 ? 8.403 -19.483 -18.789 1.00 57.38 94 SER A CA 1
ATOM 789 C C . SER A 1 94 ? 8.880 -20.066 -17.450 1.00 57.38 94 SER A C 1
ATOM 791 O O . SER A 1 94 ? 9.638 -21.033 -17.470 1.00 57.38 94 SER A O 1
ATOM 793 N N . GLU A 1 95 ? 8.437 -19.504 -16.321 1.00 45.75 95 GLU A N 1
ATOM 794 C CA . GLU A 1 95 ? 8.522 -20.101 -14.975 1.00 45.75 95 GLU A CA 1
ATOM 795 C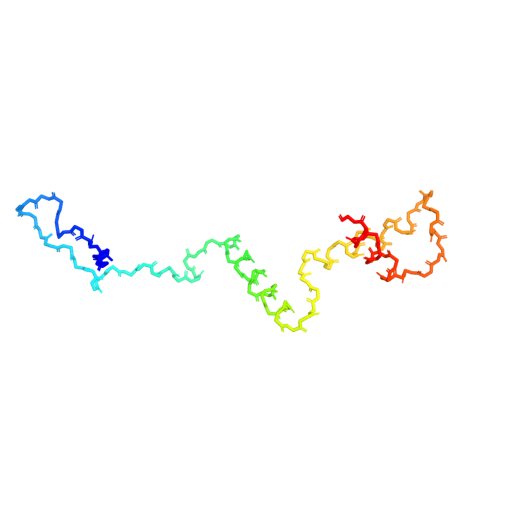 C . GLU A 1 95 ? 7.229 -20.850 -14.627 1.00 45.75 95 GLU A C 1
ATOM 797 O O . GLU A 1 95 ? 7.334 -21.947 -14.032 1.00 45.75 95 GLU A O 1
#

Mean predicted aligned error: 11.56 Å

InterPro domains:
  IPR008978 HSP20-like chaperone [SSF49764] (2-78)
  IPR037898 NudC family [PTHR12356] (3-70)

pLDDT: mean 81.93, std 9.22, range [44.47, 93.88]

Sequence (95 aa):
MEKSMERWWENFLINEKKINLKHIQPEKSMEDLNQEEQMKIHQMMYDQRQKALGLPTSEEQKYEDIMKQAWNAEGSPFKGQPYDPSIVQSIRKSE

Secondary structure (DSSP, 8-state):
---------S-SSTTSPPP-GGG---PPPGGGS-HHHHHHHHHHHHHHHHHHTTPPPHHHHHHHHHHHHHHHSTT-TTTTSPP-HHHHHHHHTT-

Organism: NCBI:txid392033

Foldseek 3Di:
DDDDDDDDDQDPDPPDHGDDPVPDDPDDDLVNDDPVVNVVVVLVVQQVVCVVVVHDGPVRVVVLVVVVVLLCDDPRPNNPPPDDVVVVVVVVVVD

Radius of gyration: 25.23 Å; Cα contacts (8 Å, |Δi|>4): 34; chains: 1; bounding box: 48×40×71 Å

Solvent-accessible surface area (backbone atoms only — not comparable to full-atom values): 6105 Å² total; per-residue (Å²): 133,84,82,87,72,94,74,80,77,55,47,95,48,96,90,50,74,66,64,61,69,88,75,58,71,89,74,74,58,72,84,77,45,54,74,67,59,43,52,51,51,53,50,50,55,49,29,55,51,25,53,75,69,75,41,76,30,73,65,53,49,50,50,51,52,51,48,56,50,53,38,61,32,90,90,34,97,49,48,87,55,81,88,57,71,66,61,58,53,52,62,67,70,74,115